Protein A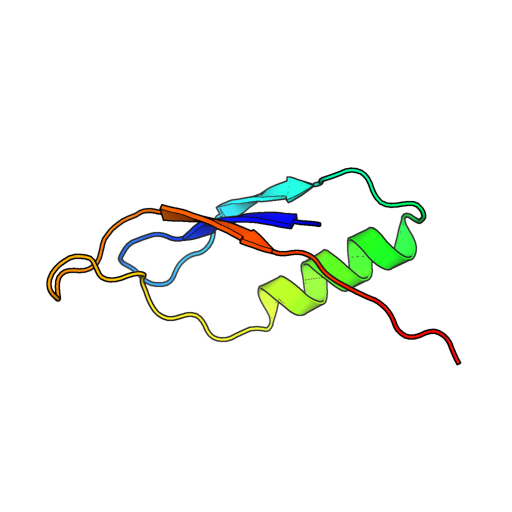F-A0A6A0I6S5-F1 (afdb_monomer_lite)

Sequence (61 aa):
MIKFMLDEDENAGPYEPTESPSAKLAEATYEAIKAVKRLPAKLNGNPYRVWVALPVHFRLK

Foldseek 3Di:
DKKWKQFLVQDIDDIDDDDDPDPVVSVVVVVVVVPDRGHADDDPNHGDIDIDDDDDDDDDD

pLDDT: mean 87.78, std 4.78, range [71.88, 94.31]

Secondary structure (DSSP, 8-state):
-EEEEE-TTS-EEEEEEPP-S-HHHHHHHHHHHHHS-----EETTEE--EEEEE-------

Structure (mmCIF, N/CA/C/O backbone):
data_AF-A0A6A0I6S5-F1
#
_entry.id   AF-A0A6A0I6S5-F1
#
l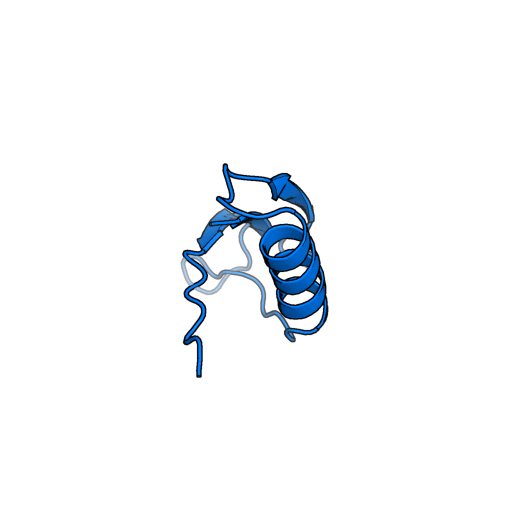oop_
_atom_site.group_PDB
_atom_site.id
_atom_site.type_symbol
_atom_site.label_atom_id
_atom_site.label_alt_id
_atom_site.label_comp_id
_atom_site.label_asym_id
_atom_site.label_entity_id
_atom_site.label_seq_id
_atom_site.pdbx_PDB_ins_code
_atom_site.Cartn_x
_atom_site.Cartn_y
_atom_site.Cartn_z
_atom_site.occupancy
_atom_site.B_iso_or_equiv
_atom_site.auth_seq_id
_atom_site.auth_comp_id
_atom_site.auth_asym_id
_atom_site.auth_atom_id
_atom_site.pdbx_PDB_model_num
ATOM 1 N N . MET A 1 1 ? 8.326 -4.281 -1.136 1.00 81.12 1 MET A N 1
ATOM 2 C CA . MET A 1 1 ? 7.240 -4.038 -0.151 1.00 81.12 1 MET A CA 1
ATOM 3 C C . MET A 1 1 ? 6.988 -2.532 -0.098 1.00 81.12 1 MET A C 1
ATOM 5 O O . MET A 1 1 ? 7.779 -1.765 -0.639 1.00 81.12 1 MET A O 1
ATOM 9 N N . ILE A 1 2 ? 5.895 -2.079 0.496 1.00 88.12 2 ILE A N 1
ATOM 10 C CA . ILE A 1 2 ? 5.703 -0.663 0.815 1.00 88.12 2 ILE A CA 1
ATOM 11 C C . ILE A 1 2 ? 5.161 -0.556 2.230 1.00 88.12 2 ILE A C 1
ATOM 13 O O . ILE A 1 2 ? 4.344 -1.383 2.641 1.00 88.12 2 ILE A O 1
ATOM 17 N N . LYS A 1 3 ? 5.637 0.436 2.977 1.00 91.00 3 LYS A N 1
ATOM 18 C CA . LYS A 1 3 ? 5.054 0.795 4.264 1.00 91.00 3 LYS A CA 1
ATOM 19 C C . LYS A 1 3 ? 4.376 2.140 4.131 1.00 91.00 3 LYS A C 1
ATOM 21 O O . LYS A 1 3 ? 4.913 3.042 3.498 1.00 91.00 3 LYS A O 1
ATOM 26 N N . PHE A 1 4 ? 3.186 2.267 4.685 1.00 91.44 4 PHE A N 1
ATOM 27 C CA . PHE A 1 4 ? 2.496 3.543 4.723 1.00 91.44 4 PHE A CA 1
ATOM 28 C C . PHE A 1 4 ? 1.588 3.616 5.933 1.00 91.44 4 PHE A C 1
ATOM 30 O O . PHE A 1 4 ? 1.098 2.601 6.429 1.00 91.44 4 PHE A O 1
ATOM 37 N N . MET A 1 5 ? 1.381 4.831 6.412 1.00 92.69 5 MET A N 1
ATOM 38 C CA . MET A 1 5 ? 0.413 5.089 7.460 1.00 92.69 5 MET A CA 1
ATOM 39 C C . MET A 1 5 ? -0.963 5.266 6.829 1.00 92.69 5 MET A C 1
ATOM 41 O O . MET A 1 5 ? -1.090 6.000 5.854 1.00 92.69 5 MET A O 1
ATOM 45 N N . LEU A 1 6 ? -1.969 4.605 7.387 1.00 93.19 6 LEU A N 1
ATOM 46 C CA . LEU A 1 6 ? -3.377 4.805 7.073 1.00 93.19 6 LEU A CA 1
ATOM 47 C C . LEU A 1 6 ? -4.027 5.513 8.261 1.00 93.19 6 LEU A C 1
ATOM 49 O O . LEU A 1 6 ? -3.909 5.035 9.394 1.00 93.19 6 LEU A O 1
ATOM 53 N N . ASP A 1 7 ? -4.657 6.657 8.017 1.00 91.31 7 ASP A N 1
ATOM 54 C CA . ASP A 1 7 ? -5.346 7.419 9.055 1.00 91.31 7 ASP A CA 1
ATOM 55 C C . ASP A 1 7 ? -6.849 7.107 9.130 1.00 91.31 7 ASP A C 1
ATOM 57 O O . ASP A 1 7 ? -7.371 6.201 8.474 1.00 91.31 7 ASP A O 1
ATOM 61 N N . GLU A 1 8 ? -7.523 7.824 10.024 1.00 92.38 8 GLU A N 1
ATOM 62 C CA . GLU A 1 8 ? -8.945 7.667 10.334 1.00 92.38 8 GLU A CA 1
ATOM 63 C C . GLU A 1 8 ? -9.856 8.225 9.227 1.00 92.38 8 GLU A C 1
ATOM 65 O O . GLU A 1 8 ? -11.002 7.791 9.114 1.00 92.38 8 GLU A O 1
ATOM 70 N N . ASP A 1 9 ? -9.320 9.105 8.375 1.00 88.31 9 ASP A N 1
ATOM 71 C CA . ASP A 1 9 ? -10.016 9.864 7.331 1.00 88.31 9 ASP A CA 1
ATOM 72 C C . ASP A 1 9 ? -9.786 9.272 5.926 1.00 88.31 9 ASP A C 1
ATOM 74 O O . ASP A 1 9 ? -9.925 9.958 4.914 1.00 88.31 9 ASP A O 1
ATOM 78 N N . GLU A 1 10 ? -9.415 7.990 5.850 1.00 87.00 10 GLU A N 1
ATOM 79 C CA . GLU A 1 10 ? -9.112 7.261 4.605 1.00 87.00 10 GLU A CA 1
ATOM 80 C C . GLU A 1 10 ? -7.869 7.759 3.846 1.00 87.00 10 GLU A C 1
ATOM 82 O O . GLU A 1 10 ? -7.564 7.263 2.749 1.00 87.00 10 GLU A O 1
ATOM 87 N N . ASN A 1 11 ? -7.091 8.675 4.427 1.00 88.19 11 ASN A N 1
ATOM 88 C CA . ASN A 1 11 ? -5.853 9.126 3.816 1.00 88.19 11 ASN A CA 1
ATOM 89 C C . ASN A 1 11 ? -4.724 8.148 4.122 1.00 88.19 11 ASN A C 1
ATOM 91 O O . ASN A 1 11 ? -4.645 7.512 5.176 1.00 88.19 11 ASN A O 1
ATOM 95 N N . ALA A 1 12 ? -3.808 8.042 3.165 1.00 87.38 12 ALA A N 1
ATOM 96 C CA . ALA A 1 12 ? -2.607 7.249 3.322 1.00 87.38 12 ALA A CA 1
ATOM 97 C C . ALA A 1 12 ? -1.368 8.088 3.029 1.00 87.38 12 ALA A C 1
ATOM 99 O O . ALA A 1 12 ? -1.289 8.783 2.012 1.00 87.38 12 ALA A O 1
ATOM 100 N N . GLY A 1 13 ? -0.401 7.999 3.935 1.00 86.12 13 GLY A N 1
ATOM 101 C CA . GLY A 1 13 ? 0.842 8.749 3.907 1.00 86.12 13 GLY A CA 1
ATOM 102 C C . GLY A 1 13 ? 1.395 8.980 5.321 1.00 86.12 13 GLY A C 1
ATOM 103 O O . GLY A 1 13 ? 0.620 9.064 6.273 1.00 86.12 13 GLY A O 1
ATOM 104 N N . PRO A 1 14 ? 2.719 9.110 5.496 1.00 88.25 14 PRO A N 1
ATOM 105 C CA . PRO A 1 14 ? 3.749 9.056 4.459 1.00 88.25 14 PRO A CA 1
ATOM 106 C C . PRO A 1 14 ? 3.946 7.635 3.909 1.00 88.25 14 PRO A C 1
ATOM 108 O O . PRO A 1 14 ? 3.621 6.651 4.574 1.00 88.25 14 PRO A O 1
ATOM 111 N N . TYR A 1 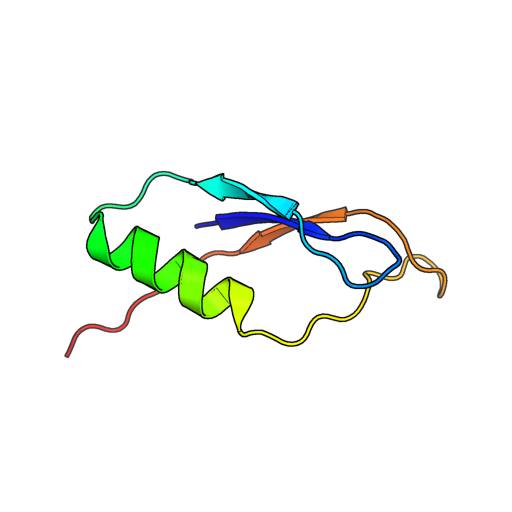15 ? 4.449 7.542 2.676 1.00 86.69 15 TYR A N 1
ATOM 112 C CA . TYR A 1 15 ? 4.806 6.277 2.036 1.00 86.69 15 TYR A CA 1
ATOM 113 C C . TYR A 1 15 ? 6.311 6.077 2.134 1.00 86.69 15 TYR A C 1
ATOM 115 O O . TYR A 1 15 ? 7.086 6.849 1.573 1.00 86.69 15 TYR A O 1
ATOM 123 N N . GLU A 1 16 ? 6.714 5.018 2.811 1.00 86.25 16 GLU A N 1
ATOM 124 C CA . GLU A 1 16 ? 8.103 4.636 2.968 1.00 86.25 16 GLU A CA 1
ATOM 125 C C . GLU A 1 16 ? 8.460 3.584 1.908 1.00 86.25 16 GLU A C 1
ATOM 127 O O . GLU A 1 16 ? 7.893 2.477 1.911 1.00 86.25 16 GLU A O 1
ATOM 132 N N . PRO A 1 17 ? 9.384 3.911 0.980 1.00 71.88 17 PRO A N 1
ATOM 133 C CA . PRO A 1 17 ? 9.994 2.902 0.132 1.00 71.88 17 PRO A CA 1
ATOM 134 C C . PRO A 1 17 ? 10.614 1.830 1.011 1.00 71.88 17 PRO A C 1
ATOM 136 O O . PRO A 1 17 ? 11.357 2.128 1.942 1.00 71.88 17 PRO A O 1
ATOM 139 N N . THR A 1 18 ? 10.363 0.574 0.670 1.00 73.38 18 THR A N 1
ATOM 140 C CA . THR A 1 18 ? 11.275 -0.494 1.089 1.00 73.38 18 THR A CA 1
ATOM 141 C C . THR A 1 18 ? 12.131 -0.880 -0.104 1.00 73.38 18 THR A C 1
ATOM 143 O O . THR A 1 18 ? 11.777 -0.564 -1.244 1.00 73.38 18 THR A O 1
ATOM 146 N N . GLU A 1 19 ? 13.252 -1.546 0.152 1.00 77.06 19 GLU A N 1
ATOM 147 C CA . GLU A 1 19 ? 14.158 -1.995 -0.899 1.00 77.06 19 GLU A CA 1
ATOM 148 C C . GLU A 1 19 ? 13.396 -2.745 -2.007 1.00 77.06 19 GLU A C 1
ATOM 150 O O . GLU A 1 19 ? 12.592 -3.650 -1.758 1.00 77.06 19 GLU A O 1
ATOM 155 N N . SER A 1 20 ? 13.623 -2.313 -3.249 1.00 80.75 20 SER A N 1
ATOM 156 C CA . SER A 1 20 ? 13.075 -2.914 -4.461 1.00 80.75 20 SER A CA 1
ATOM 157 C C . SER A 1 20 ? 14.239 -3.290 -5.372 1.00 80.75 20 SER A C 1
ATOM 159 O O . SER A 1 20 ? 15.140 -2.471 -5.556 1.00 80.75 20 SER A O 1
ATOM 161 N N . PRO A 1 21 ? 14.217 -4.470 -6.013 1.00 83.00 21 PRO A N 1
ATOM 162 C CA . PRO A 1 21 ? 15.265 -4.872 -6.949 1.00 83.00 21 PRO A CA 1
ATOM 163 C C . PRO A 1 21 ? 15.270 -4.043 -8.247 1.00 83.00 21 PRO A C 1
ATOM 165 O O . PRO A 1 21 ? 16.161 -4.201 -9.075 1.00 83.00 21 PRO A O 1
ATOM 168 N N . SER A 1 22 ? 14.267 -3.185 -8.469 1.00 87.50 22 SER A N 1
ATOM 169 C CA . SER A 1 22 ? 14.147 -2.351 -9.667 1.00 87.50 22 SER A CA 1
ATOM 170 C C . SER A 1 22 ? 13.435 -1.033 -9.371 1.00 87.50 22 SER A C 1
ATOM 172 O O . SER A 1 22 ? 12.369 -1.016 -8.747 1.00 87.50 22 SER A O 1
ATOM 174 N N . ALA A 1 23 ? 13.991 0.067 -9.888 1.00 87.62 23 ALA A N 1
ATOM 175 C CA . ALA A 1 23 ? 13.395 1.400 -9.797 1.00 87.62 23 ALA A CA 1
ATOM 176 C C . ALA A 1 23 ? 12.021 1.465 -10.485 1.00 87.62 23 ALA A C 1
ATOM 178 O O . ALA A 1 23 ? 11.078 2.010 -9.920 1.00 87.62 23 ALA A O 1
ATOM 179 N N . LYS A 1 24 ? 11.869 0.820 -11.651 1.00 89.44 24 LYS A N 1
ATOM 180 C CA . LYS A 1 24 ? 10.581 0.766 -12.367 1.00 89.44 24 LYS A CA 1
ATOM 181 C C . LYS A 1 24 ? 9.515 0.002 -11.584 1.00 89.44 24 LYS A C 1
ATOM 183 O O . LYS A 1 24 ? 8.351 0.382 -11.588 1.00 89.44 24 LYS A O 1
ATOM 188 N N . LEU A 1 25 ? 9.904 -1.077 -10.900 1.00 89.38 25 LEU A N 1
ATOM 189 C CA . LEU A 1 25 ? 8.973 -1.829 -10.054 1.00 89.38 25 LEU A CA 1
ATOM 190 C C . LEU A 1 25 ? 8.600 -1.048 -8.789 1.00 89.38 25 LEU A C 1
ATOM 192 O O . LEU A 1 25 ? 7.461 -1.141 -8.331 1.00 89.38 25 LEU A O 1
ATOM 196 N N . ALA A 1 26 ? 9.526 -0.255 -8.243 1.00 87.94 26 ALA A N 1
ATOM 197 C CA . ALA A 1 26 ? 9.219 0.652 -7.142 1.00 87.94 26 ALA A CA 1
ATOM 198 C C . ALA A 1 26 ? 8.198 1.711 -7.583 1.00 87.94 26 ALA A C 1
ATOM 200 O O . ALA A 1 26 ? 7.160 1.846 -6.945 1.00 87.94 26 ALA A O 1
ATOM 201 N N . GLU A 1 27 ? 8.433 2.384 -8.710 1.00 89.12 27 GLU A N 1
ATOM 202 C CA . GLU A 1 27 ? 7.505 3.364 -9.291 1.00 89.12 27 GLU A CA 1
ATOM 203 C C . GLU A 1 27 ? 6.110 2.764 -9.530 1.00 89.12 27 GLU A C 1
ATOM 205 O O . GLU A 1 27 ? 5.115 3.287 -9.028 1.00 89.12 27 GLU A O 1
ATOM 210 N N . ALA A 1 28 ? 6.036 1.603 -10.190 1.00 89.56 28 ALA A N 1
ATOM 211 C CA . ALA A 1 28 ? 4.772 0.902 -10.414 1.00 89.56 28 ALA A CA 1
ATOM 212 C C . ALA A 1 28 ? 4.060 0.526 -9.103 1.00 89.56 28 ALA A C 1
ATOM 214 O O . ALA A 1 28 ? 2.832 0.557 -9.033 1.00 89.56 28 ALA A O 1
ATOM 215 N N . THR A 1 29 ? 4.818 0.196 -8.051 1.00 89.75 29 THR A N 1
A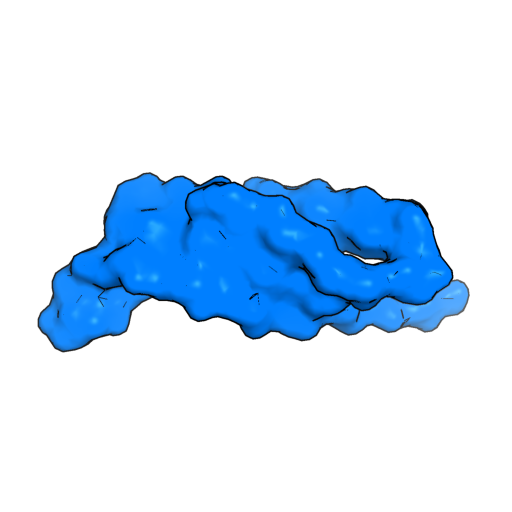TOM 216 C CA . THR A 1 29 ? 4.261 -0.070 -6.718 1.00 89.75 29 THR A CA 1
ATOM 217 C C . THR A 1 29 ? 3.591 1.176 -6.142 1.00 89.75 29 THR A C 1
ATOM 219 O O . THR A 1 29 ? 2.468 1.085 -5.652 1.00 89.75 29 THR A O 1
ATOM 222 N N . TYR A 1 30 ? 4.238 2.342 -6.217 1.00 88.38 30 TYR A N 1
ATOM 223 C CA . TYR A 1 30 ? 3.659 3.594 -5.722 1.00 88.38 30 TYR A CA 1
ATOM 224 C C . TYR A 1 30 ? 2.367 3.961 -6.438 1.00 88.38 30 TYR A C 1
ATOM 226 O O . TYR A 1 30 ? 1.370 4.267 -5.784 1.00 88.38 30 TYR A O 1
ATOM 234 N N . GLU A 1 31 ? 2.372 3.902 -7.767 1.00 88.69 31 GLU A N 1
ATOM 235 C CA . GLU A 1 31 ? 1.201 4.256 -8.566 1.00 88.69 31 GLU A CA 1
ATOM 236 C C . GLU A 1 31 ? 0.038 3.287 -8.329 1.00 88.69 31 GLU A C 1
ATOM 238 O O . GLU A 1 31 ? -1.099 3.721 -8.132 1.00 88.69 31 GLU A O 1
ATOM 243 N N . ALA A 1 32 ? 0.319 1.984 -8.217 1.00 88.31 32 ALA A N 1
ATOM 244 C CA . ALA A 1 32 ? -0.695 0.998 -7.860 1.00 88.31 32 ALA A CA 1
ATOM 245 C C . ALA A 1 32 ? -1.321 1.300 -6.492 1.00 88.31 32 ALA A C 1
ATOM 247 O O . ALA A 1 32 ? -2.541 1.300 -6.357 1.00 88.31 32 ALA A O 1
ATOM 248 N N . ILE A 1 33 ? -0.502 1.603 -5.482 1.00 87.38 33 ILE A N 1
ATOM 249 C CA . ILE A 1 33 ? -0.982 1.867 -4.122 1.00 87.38 33 ILE A CA 1
ATOM 250 C C . ILE A 1 33 ? -1.811 3.142 -4.064 1.00 87.38 33 ILE A C 1
ATOM 252 O O . ILE A 1 33 ? -2.830 3.148 -3.375 1.00 87.38 33 ILE A O 1
ATOM 256 N N . LYS A 1 34 ? -1.422 4.199 -4.790 1.00 85.19 34 LYS A N 1
ATOM 257 C CA . LYS A 1 34 ? -2.184 5.455 -4.877 1.00 85.19 34 LYS A CA 1
ATOM 258 C C . LYS A 1 34 ? -3.586 5.247 -5.448 1.00 85.19 34 LYS A C 1
ATOM 260 O O . LYS A 1 34 ? -4.521 5.854 -4.932 1.00 85.19 34 LYS A O 1
ATOM 265 N N . ALA A 1 35 ? -3.724 4.375 -6.446 1.00 87.75 35 ALA A N 1
ATOM 266 C CA . ALA A 1 35 ? -4.981 4.115 -7.148 1.00 87.75 35 ALA A CA 1
ATOM 267 C C . ALA A 1 35 ? -6.002 3.277 -6.350 1.00 87.75 35 ALA A C 1
ATOM 269 O O . ALA A 1 35 ? -7.177 3.232 -6.714 1.00 87.75 35 ALA A O 1
ATOM 270 N N . VAL A 1 36 ? -5.587 2.604 -5.272 1.00 85.12 36 VAL A N 1
ATOM 271 C CA . VAL A 1 36 ? -6.496 1.783 -4.457 1.00 85.12 36 VAL A CA 1
ATOM 272 C C . VAL A 1 36 ? -7.421 2.669 -3.622 1.00 85.12 36 VAL A C 1
ATOM 274 O O . VAL A 1 36 ? -6.959 3.533 -2.875 1.00 85.12 36 VAL A O 1
ATOM 277 N N . LYS A 1 37 ? -8.734 2.403 -3.685 1.00 84.62 37 LYS A N 1
ATOM 278 C CA . LYS A 1 37 ? -9.702 2.953 -2.728 1.00 84.62 37 LYS A CA 1
ATOM 279 C C . LYS A 1 37 ? -9.444 2.356 -1.347 1.00 84.62 37 LYS A C 1
ATOM 281 O O . LYS A 1 37 ? -9.401 1.135 -1.198 1.00 84.62 37 LYS A O 1
ATOM 286 N N . ARG A 1 38 ? -9.295 3.216 -0.345 1.00 83.94 38 ARG A N 1
ATOM 287 C CA . ARG A 1 38 ? -8.985 2.821 1.032 1.00 83.94 38 ARG A CA 1
ATOM 288 C C . ARG A 1 38 ? -10.230 2.943 1.898 1.00 83.94 38 ARG A C 1
ATOM 290 O O . ARG A 1 38 ? -11.169 3.646 1.551 1.00 83.94 38 ARG A O 1
ATOM 297 N N . LEU A 1 39 ? -10.226 2.200 2.991 1.00 85.31 39 LEU A N 1
ATOM 298 C CA . LEU A 1 39 ? -11.161 2.327 4.102 1.00 85.31 39 LEU A CA 1
ATOM 299 C C . LEU A 1 39 ? -10.301 2.493 5.351 1.00 85.31 39 LEU A C 1
ATOM 301 O O . LEU A 1 39 ? -9.216 1.902 5.377 1.00 85.31 39 LEU A O 1
ATOM 305 N N . PRO A 1 40 ? -10.740 3.238 6.374 1.00 88.31 40 PRO A N 1
ATOM 306 C CA . PRO A 1 40 ? -9.934 3.395 7.568 1.00 88.31 40 PRO A CA 1
ATOM 307 C C . PRO A 1 40 ? -9.845 2.048 8.285 1.00 88.31 40 PRO A C 1
ATOM 309 O O . PRO A 1 40 ? -10.783 1.237 8.259 1.00 88.31 40 PRO A O 1
ATOM 312 N N . ALA A 1 41 ? -8.715 1.796 8.940 1.00 90.44 41 ALA A N 1
ATOM 313 C CA . ALA A 1 41 ? -8.624 0.648 9.826 1.00 90.44 41 ALA A CA 1
ATOM 314 C C . ALA A 1 41 ? -9.570 0.852 11.013 1.00 90.44 41 ALA A C 1
ATOM 316 O O . ALA A 1 41 ? -9.777 1.976 11.468 1.00 90.44 41 ALA A O 1
ATOM 317 N N . LYS A 1 42 ? -10.165 -0.238 11.506 1.00 93.44 42 LYS A N 1
ATOM 318 C CA . LYS A 1 42 ? -11.096 -0.189 12.635 1.00 93.44 42 LYS A CA 1
ATOM 319 C C . LYS A 1 42 ? -10.596 -1.048 13.782 1.00 93.44 42 LYS A C 1
ATOM 321 O O . LYS A 1 42 ? -10.316 -2.229 13.586 1.00 93.44 42 LYS A O 1
ATOM 326 N N . LEU A 1 43 ? -10.563 -0.474 14.979 1.00 92.19 43 LEU A N 1
ATOM 327 C CA . LEU A 1 43 ? -10.337 -1.188 16.231 1.00 92.19 43 LEU A CA 1
ATOM 328 C C . LEU A 1 43 ? -11.598 -1.055 17.086 1.00 92.19 43 LEU A C 1
ATOM 330 O O . LEU A 1 43 ? -12.028 0.052 17.401 1.00 92.19 43 LEU A O 1
ATOM 334 N N . ASN A 1 44 ? -12.228 -2.182 17.426 1.00 93.56 44 ASN A N 1
ATOM 335 C CA . ASN A 1 44 ? -13.504 -2.210 18.156 1.00 93.56 44 ASN A CA 1
ATOM 336 C C . ASN A 1 44 ? -14.612 -1.356 17.500 1.00 93.56 44 ASN A C 1
ATOM 338 O O . ASN A 1 44 ? -15.416 -0.732 18.184 1.00 93.56 44 ASN A O 1
ATOM 342 N N . GLY A 1 45 ? -14.639 -1.305 16.164 1.00 93.31 45 GLY A N 1
ATOM 343 C CA . GLY A 1 45 ? -15.630 -0.549 15.389 1.00 93.31 45 GLY A CA 1
ATOM 344 C C . GLY A 1 45 ? -15.293 0.927 15.156 1.00 93.31 45 GLY A C 1
ATOM 345 O O . GLY A 1 45 ? -15.888 1.529 14.263 1.00 93.31 45 GLY A O 1
ATOM 346 N N . ASN A 1 46 ? -14.308 1.480 15.866 1.00 93.00 46 ASN A N 1
ATOM 347 C CA . ASN A 1 46 ? -13.883 2.870 15.717 1.00 93.00 46 ASN A CA 1
ATOM 348 C C . ASN A 1 46 ? -12.713 2.986 14.731 1.00 93.00 46 ASN A C 1
ATOM 350 O O . ASN A 1 46 ? -11.827 2.125 14.770 1.00 93.00 46 ASN A O 1
ATOM 354 N N . PRO A 1 47 ? -12.685 4.018 13.866 1.00 93.31 47 PRO A N 1
ATOM 355 C CA . PRO A 1 47 ? -11.507 4.345 13.069 1.00 93.31 47 PRO A CA 1
ATOM 356 C C . PRO A 1 47 ? -10.260 4.461 13.952 1.00 93.31 47 PRO A C 1
ATOM 358 O O . PRO A 1 47 ? -10.328 4.979 15.066 1.00 93.31 47 PRO A O 1
ATOM 361 N N . TYR A 1 48 ? -9.133 3.939 13.477 1.00 92.88 48 TYR A N 1
ATOM 362 C CA . TYR A 1 48 ? -7.862 4.007 14.187 1.00 92.88 48 TYR A CA 1
ATOM 363 C C . TYR A 1 48 ? -6.697 4.100 13.205 1.00 92.88 48 TYR A C 1
ATOM 365 O O . TYR A 1 48 ? -6.658 3.397 12.193 1.00 92.88 48 TYR A O 1
ATOM 373 N N . ARG A 1 49 ? -5.718 4.939 13.539 1.00 94.00 49 ARG A N 1
ATOM 374 C CA . ARG A 1 49 ? -4.503 5.140 12.750 1.00 94.00 49 ARG A CA 1
ATOM 375 C C . ARG A 1 49 ? -3.555 3.939 12.837 1.00 94.00 49 ARG A C 1
ATOM 377 O O . ARG A 1 49 ? -3.152 3.547 13.927 1.00 94.00 49 ARG A O 1
ATOM 384 N N . VAL A 1 50 ? -3.126 3.388 11.699 1.00 94.31 50 VAL A N 1
ATOM 385 C CA . VAL A 1 50 ? -2.275 2.184 11.665 1.00 94.31 50 VAL A CA 1
ATOM 386 C C . VAL A 1 50 ? -1.185 2.242 10.598 1.00 94.31 50 VAL A C 1
ATOM 388 O O . VAL A 1 50 ? -1.400 2.696 9.474 1.00 94.31 50 VAL A O 1
ATOM 391 N N . TRP A 1 51 ? -0.007 1.712 10.930 1.00 93.31 51 TRP A N 1
ATOM 392 C CA . TRP A 1 51 ? 1.032 1.424 9.946 1.00 93.31 51 TRP A CA 1
ATOM 393 C C . TRP A 1 51 ? 0.725 0.125 9.202 1.00 93.31 51 TRP A C 1
ATOM 395 O O . TRP A 1 51 ? 0.642 -0.945 9.804 1.00 93.31 51 TRP A O 1
ATOM 405 N N . VAL A 1 52 ? 0.617 0.213 7.880 1.00 91.06 52 VAL A N 1
ATOM 406 C CA . VAL A 1 52 ? 0.405 -0.928 6.989 1.00 91.06 52 VAL A CA 1
ATOM 407 C C . VAL A 1 52 ? 1.711 -1.256 6.278 1.00 91.06 52 VAL A C 1
ATOM 409 O O . VAL A 1 52 ? 2.340 -0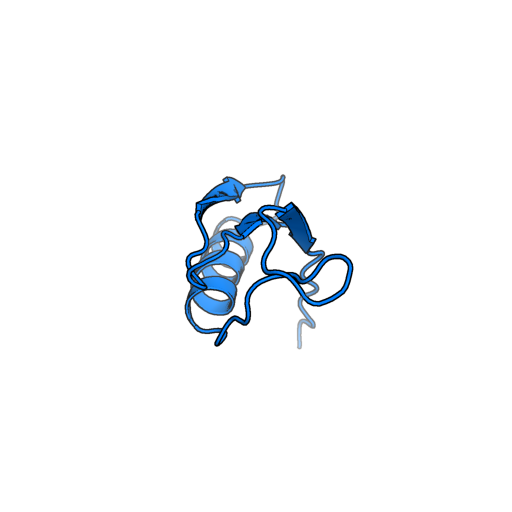.382 5.686 1.00 91.06 52 VAL A O 1
ATOM 412 N N . ALA A 1 53 ? 2.110 -2.528 6.308 1.00 90.56 53 ALA A N 1
ATOM 413 C CA . ALA A 1 53 ? 3.208 -3.058 5.507 1.00 90.56 53 ALA A CA 1
ATOM 414 C C . ALA A 1 53 ? 2.640 -4.031 4.471 1.00 90.56 53 ALA A C 1
ATOM 416 O O . ALA A 1 53 ? 2.153 -5.102 4.830 1.00 90.56 53 ALA A O 1
ATOM 417 N N . LEU A 1 54 ? 2.690 -3.658 3.190 1.00 88.38 54 LEU A N 1
ATOM 418 C CA . LEU A 1 54 ? 2.127 -4.461 2.109 1.00 88.38 54 LEU A CA 1
ATOM 419 C C . LEU A 1 54 ? 3.238 -5.064 1.232 1.00 88.38 54 LEU A C 1
ATOM 421 O O . LEU A 1 54 ? 3.987 -4.321 0.579 1.00 88.38 54 LEU A O 1
ATOM 425 N N . PRO A 1 55 ? 3.373 -6.401 1.174 1.00 87.94 55 PRO A N 1
ATOM 426 C CA . PRO A 1 55 ? 4.205 -7.039 0.168 1.00 87.94 55 PRO A CA 1
ATOM 427 C C . PRO A 1 55 ? 3.535 -6.901 -1.204 1.00 87.94 55 PRO A C 1
ATOM 429 O O . PRO A 1 55 ? 2.354 -7.195 -1.369 1.00 87.94 55 PRO A O 1
ATOM 432 N N . VAL A 1 56 ? 4.303 -6.453 -2.197 1.00 86.19 56 VAL A N 1
ATOM 433 C CA . VAL A 1 56 ? 3.839 -6.307 -3.581 1.00 86.19 56 VAL A CA 1
ATOM 434 C C . VAL A 1 56 ? 4.634 -7.277 -4.433 1.00 86.19 56 VAL A C 1
ATOM 436 O O . VAL A 1 56 ? 5.863 -7.212 -4.469 1.00 86.19 56 VAL A O 1
ATOM 439 N 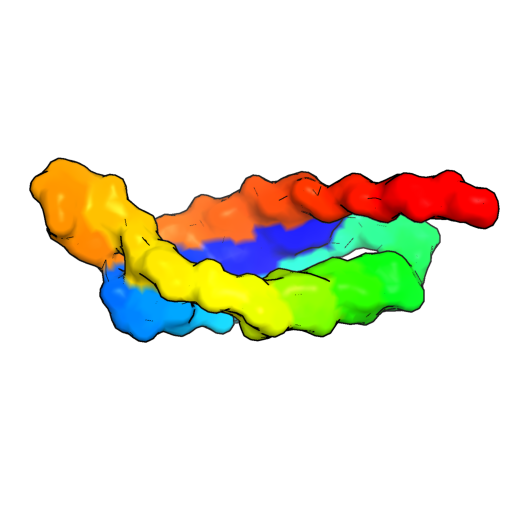N . HIS A 1 57 ? 3.926 -8.195 -5.084 1.00 86.62 57 HIS A N 1
ATOM 440 C CA . HIS A 1 57 ? 4.512 -9.216 -5.940 1.00 86.62 57 HIS A CA 1
ATOM 441 C C . HIS A 1 57 ? 4.177 -8.915 -7.397 1.00 86.62 57 HIS A C 1
ATOM 443 O O . HIS A 1 57 ? 3.014 -8.721 -7.748 1.00 86.62 57 HIS A O 1
ATOM 449 N N . PHE A 1 58 ? 5.199 -8.916 -8.248 1.00 85.19 58 PHE A N 1
ATOM 450 C CA . PHE A 1 58 ? 5.039 -8.769 -9.687 1.00 85.19 58 PHE A CA 1
ATOM 451 C C . PHE A 1 58 ? 5.131 -10.137 -10.347 1.00 85.19 58 PHE A C 1
ATOM 453 O O . PHE A 1 58 ? 6.100 -10.869 -10.146 1.00 85.19 58 PHE A O 1
ATOM 460 N N . ARG A 1 59 ? 4.136 -10.473 -11.167 1.00 87.44 59 ARG A N 1
ATOM 461 C CA . ARG A 1 59 ? 4.217 -11.629 -12.056 1.00 87.44 59 ARG A CA 1
ATOM 462 C C . ARG A 1 59 ? 4.747 -11.160 -13.403 1.00 87.44 59 ARG A C 1
ATOM 464 O O . ARG A 1 59 ? 4.032 -10.490 -14.143 1.00 87.44 59 ARG A O 1
ATOM 471 N N . LEU A 1 60 ? 5.997 -11.503 -13.695 1.00 83.31 60 LEU A N 1
ATOM 472 C CA . LEU A 1 60 ? 6.605 -11.250 -14.997 1.00 83.31 60 LEU A CA 1
ATOM 473 C C . LEU A 1 60 ? 6.064 -12.270 -16.009 1.00 83.31 60 LEU A C 1
ATOM 475 O O . LEU A 1 60 ? 5.836 -13.431 -15.657 1.00 83.31 60 LEU A O 1
ATOM 479 N N . LYS A 1 61 ? 5.797 -11.804 -17.228 1.00 75.25 61 LYS A N 1
ATOM 480 C CA . LYS A 1 61 ? 5.470 -12.644 -18.381 1.00 75.25 61 LYS A CA 1
ATOM 481 C C . LYS A 1 61 ? 6.690 -12.770 -19.272 1.00 75.25 61 LYS A C 1
ATOM 483 O O . LYS A 1 61 ? 7.438 -11.770 -19.345 1.00 75.25 61 LYS A O 1
#

Radius of gyration: 12.94 Å; chains: 1; bounding box: 31×22×36 Å